Protein AF-A0A414FJX6-F1 (afdb_monomer)

pLDDT: mean 83.35, std 10.13, range [48.34, 96.19]

Structure (mmCIF, N/CA/C/O backbone):
data_AF-A0A414FJX6-F1
#
_entry.id   AF-A0A414FJX6-F1
#
loop_
_atom_site.group_PDB
_atom_site.id
_atom_site.type_symbol
_atom_site.label_atom_id
_atom_site.label_alt_id
_atom_site.label_comp_id
_atom_site.label_asym_id
_atom_site.label_entity_id
_atom_site.label_seq_id
_atom_site.pdbx_PDB_ins_code
_atom_site.Cartn_x
_atom_site.Cartn_y
_atom_site.Cartn_z
_atom_site.occupancy
_atom_site.B_iso_or_equiv
_atom_site.auth_seq_id
_atom_site.auth_comp_id
_atom_site.auth_asym_id
_atom_site.auth_atom_id
_atom_site.pdbx_PDB_model_num
ATOM 1 N N . MET A 1 1 ? -4.157 4.040 4.933 1.00 64.38 1 MET A N 1
ATOM 2 C CA . MET A 1 1 ? -3.101 5.087 4.951 1.00 64.38 1 MET A CA 1
ATOM 3 C C . MET A 1 1 ? -3.767 6.444 4.809 1.00 64.38 1 MET A C 1
ATOM 5 O O . MET A 1 1 ? -4.547 6.627 3.876 1.00 64.38 1 MET A O 1
ATOM 9 N N . LEU A 1 2 ? -3.473 7.357 5.738 1.00 71.75 2 LEU A N 1
ATOM 10 C CA . LEU A 1 2 ? -4.088 8.684 5.798 1.00 71.75 2 LEU A CA 1
ATOM 11 C C . LEU A 1 2 ? -3.474 9.634 4.767 1.00 71.75 2 LEU A C 1
ATOM 13 O O . LEU A 1 2 ? -2.253 9.663 4.615 1.00 71.75 2 LEU A O 1
ATOM 17 N N . ASN A 1 3 ? -4.302 10.427 4.094 1.00 79.31 3 ASN A N 1
ATOM 18 C CA . ASN A 1 3 ? -3.827 11.537 3.262 1.00 79.31 3 ASN A CA 1
ATOM 19 C C . ASN A 1 3 ? -3.568 12.808 4.102 1.00 79.31 3 ASN A C 1
ATOM 21 O O . ASN A 1 3 ? -3.950 12.877 5.268 1.00 79.31 3 ASN A O 1
ATOM 25 N N . ASN A 1 4 ? -2.946 13.832 3.506 1.00 80.12 4 ASN A N 1
ATOM 26 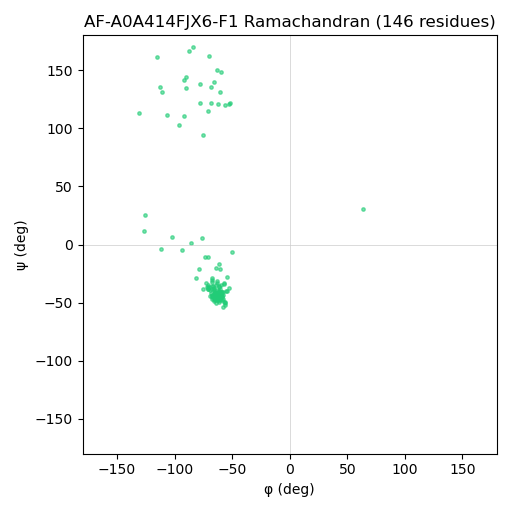C CA . ASN A 1 4 ? -2.566 15.066 4.214 1.00 80.12 4 ASN A CA 1
ATOM 27 C C . ASN A 1 4 ? -3.754 15.782 4.889 1.00 80.12 4 ASN A C 1
ATOM 29 O O . ASN A 1 4 ? -3.589 16.360 5.957 1.00 80.12 4 ASN A O 1
ATOM 33 N N . ARG A 1 5 ? -4.952 15.723 4.289 1.00 76.19 5 ARG A N 1
ATOM 34 C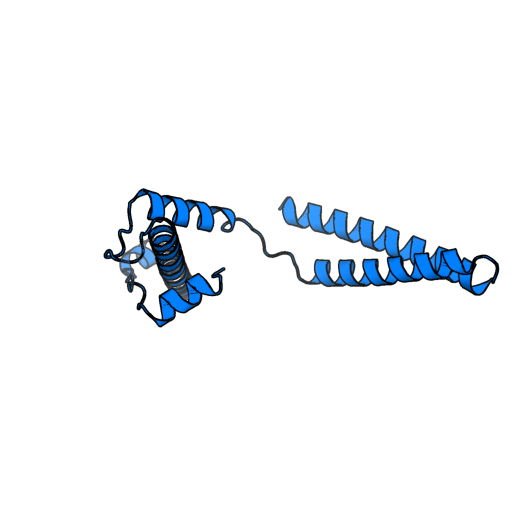 CA . ARG A 1 5 ? -6.175 16.328 4.844 1.00 76.19 5 ARG A CA 1
ATOM 35 C C . ARG A 1 5 ? -6.728 15.510 6.013 1.00 76.19 5 ARG A C 1
ATOM 37 O O . ARG A 1 5 ? -7.191 16.057 7.000 1.00 76.19 5 ARG A O 1
ATOM 44 N N . GLU A 1 6 ? -6.656 14.188 5.921 1.00 78.12 6 GLU A N 1
ATOM 45 C CA . GLU A 1 6 ? -7.041 13.279 7.004 1.00 78.12 6 GLU A CA 1
ATOM 46 C C . GLU A 1 6 ? -6.084 13.386 8.205 1.00 78.12 6 GLU A C 1
ATOM 48 O O . GLU A 1 6 ? -6.518 13.243 9.344 1.00 78.12 6 GLU A O 1
ATOM 53 N N . GLN A 1 7 ? -4.798 13.668 7.970 1.00 78.19 7 GLN A N 1
ATOM 54 C CA . GLN A 1 7 ? -3.818 13.915 9.033 1.00 78.19 7 GLN A CA 1
ATOM 55 C C . GLN A 1 7 ? -4.106 15.218 9.788 1.00 78.19 7 GLN A C 1
ATOM 57 O O . GLN A 1 7 ? -4.162 15.187 11.016 1.00 78.19 7 GLN A O 1
ATOM 62 N N . SER A 1 8 ? -4.370 16.324 9.081 1.00 76.88 8 SER A N 1
ATOM 63 C CA . SER A 1 8 ? -4.700 17.604 9.729 1.00 76.88 8 SER A CA 1
ATOM 64 C C . SER A 1 8 ? -5.973 17.510 10.575 1.00 76.88 8 SER A C 1
ATOM 66 O O . SER A 1 8 ? -6.027 18.046 11.676 1.00 76.88 8 SER A O 1
ATOM 68 N N . ILE A 1 9 ? -6.971 16.742 10.121 1.00 77.31 9 ILE A N 1
ATOM 69 C CA . ILE A 1 9 ? -8.204 16.491 10.881 1.00 77.31 9 ILE A CA 1
ATOM 70 C C . ILE A 1 9 ? -7.918 15.846 12.245 1.00 77.31 9 ILE A C 1
ATOM 72 O O . ILE A 1 9 ? -8.563 16.216 13.223 1.00 77.31 9 ILE A O 1
ATOM 76 N N . ILE A 1 10 ? -6.981 14.894 12.321 1.00 77.50 10 ILE A N 1
ATOM 77 C CA . ILE A 1 10 ? -6.625 14.208 13.576 1.00 77.50 10 ILE A CA 1
ATOM 78 C C . ILE A 1 10 ? -5.829 15.129 14.511 1.00 77.50 10 ILE A C 1
ATOM 80 O O . ILE A 1 10 ? -5.945 15.008 15.729 1.00 77.50 10 ILE A O 1
ATOM 84 N N . GLU A 1 11 ? -5.015 16.030 13.960 1.00 75.44 11 GLU A N 1
ATOM 85 C CA . GLU A 1 11 ? -4.264 17.015 14.748 1.00 75.44 11 GLU A CA 1
ATOM 86 C C . GLU A 1 11 ? -5.184 18.090 15.342 1.00 75.44 11 GLU A C 1
ATOM 88 O O . GLU A 1 11 ? -5.007 18.489 16.492 1.00 75.44 11 GLU A O 1
ATOM 93 N N . GLU A 1 12 ? -6.191 18.522 14.582 1.00 75.19 12 GLU A N 1
ATOM 94 C CA . GLU A 1 1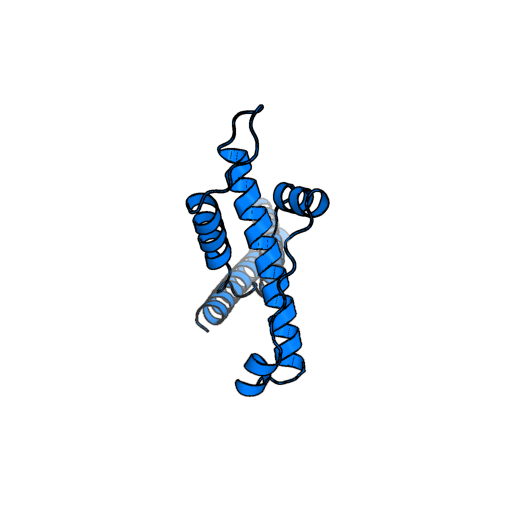2 ? -7.164 19.535 15.002 1.00 75.19 12 GLU A CA 1
ATOM 95 C C . GLU A 1 12 ? -8.284 18.963 15.884 1.00 75.19 12 GLU A C 1
ATOM 97 O O . GLU A 1 12 ? -8.828 19.674 16.728 1.00 75.19 12 GLU A O 1
ATOM 102 N N . ASN A 1 13 ? -8.634 17.682 15.710 1.00 75.12 13 ASN A N 1
ATOM 103 C CA . ASN A 1 13 ? -9.708 17.013 16.442 1.00 75.12 13 ASN A CA 1
ATOM 104 C C . ASN A 1 13 ? -9.213 15.667 16.995 1.00 75.12 13 ASN A C 1
ATOM 106 O O . ASN A 1 13 ? -8.978 14.740 16.211 1.00 75.12 13 ASN A O 1
ATOM 110 N N . PRO A 1 14 ? -9.096 15.500 18.327 1.00 72.50 14 PRO A N 1
ATOM 111 C CA . PRO A 1 14 ? -8.661 14.233 18.894 1.00 72.50 14 PRO A CA 1
ATOM 112 C C . PRO A 1 14 ? -9.670 13.136 18.538 1.00 72.50 14 PRO A C 1
ATOM 114 O O . PRO A 1 14 ? -10.853 13.222 18.868 1.00 72.50 14 PRO A O 1
ATOM 117 N N . ALA A 1 15 ? -9.190 12.100 17.851 1.00 73.06 15 ALA A N 1
ATOM 118 C CA . ALA A 1 15 ? -9.999 10.938 17.511 1.00 73.06 15 ALA A CA 1
ATOM 119 C C . ALA A 1 15 ? -10.539 10.251 18.784 1.00 73.06 15 ALA A C 1
ATOM 121 O O . ALA A 1 15 ? -9.856 10.256 19.814 1.00 73.06 15 ALA A O 1
ATOM 122 N N . PRO A 1 16 ? -11.728 9.626 18.722 1.00 75.62 16 PRO A N 1
ATOM 123 C CA . PRO A 1 16 ? -12.309 8.940 19.868 1.00 75.62 16 PRO A CA 1
ATOM 124 C C . PRO A 1 16 ? -11.405 7.797 20.343 1.00 75.62 16 PRO A C 1
ATOM 126 O O . PRO A 1 16 ? -10.957 6.962 19.547 1.00 75.62 16 PRO A O 1
ATOM 129 N N . ASP A 1 17 ? -11.160 7.758 21.652 1.00 75.44 17 ASP A N 1
ATOM 130 C CA . ASP A 1 17 ? -10.451 6.654 22.289 1.00 75.44 17 ASP A CA 1
ATOM 131 C C . ASP A 1 17 ? -11.404 5.466 22.457 1.00 75.44 17 ASP A C 1
ATOM 133 O O . ASP A 1 17 ? -12.471 5.584 23.064 1.00 75.44 17 ASP A O 1
ATOM 137 N N . ILE A 1 18 ? -11.035 4.323 21.879 1.00 77.44 18 ILE A N 1
ATOM 138 C CA . ILE A 1 18 ? -11.809 3.084 21.975 1.00 77.44 18 ILE A CA 1
ATOM 139 C C . ILE A 1 18 ? -11.061 2.153 22.918 1.00 77.44 18 ILE A C 1
ATOM 141 O O . ILE A 1 18 ? -9.997 1.634 22.577 1.00 77.44 18 ILE A O 1
ATOM 145 N N . SER A 1 19 ? -11.642 1.907 24.090 1.00 75.06 19 SER A N 1
ATOM 146 C CA . SER A 1 19 ? -11.146 0.905 25.027 1.00 75.06 19 SER A CA 1
ATOM 147 C C . SER A 1 19 ? -11.798 -0.452 24.755 1.00 75.06 19 SER A C 1
ATOM 149 O O . SER A 1 19 ? -13.009 -0.566 24.558 1.00 75.06 19 SER A O 1
ATOM 151 N N . VAL A 1 20 ? -10.985 -1.508 24.734 1.00 75.06 20 VAL A N 1
ATOM 152 C CA . VAL A 1 20 ? -11.451 -2.896 24.618 1.00 75.06 20 VAL A CA 1
ATOM 153 C C . VAL A 1 20 ? -11.182 -3.596 25.936 1.00 75.06 20 VAL A C 1
ATOM 155 O O . VAL A 1 20 ? -10.074 -3.527 26.459 1.00 75.06 20 VAL A O 1
ATOM 158 N N . SER A 1 21 ? -12.182 -4.295 26.475 1.00 78.75 21 SER A N 1
ATOM 159 C CA . SER A 1 21 ? -11.953 -5.138 27.648 1.00 78.75 21 SER A CA 1
ATOM 160 C C . SER A 1 21 ? -11.072 -6.331 27.279 1.00 78.75 21 SER A C 1
ATOM 162 O O . SER A 1 21 ? -11.435 -7.163 26.440 1.00 78.75 21 SER A O 1
ATOM 164 N N . ASN A 1 22 ? -9.937 -6.446 27.966 1.00 81.44 22 ASN A N 1
ATOM 165 C CA . ASN A 1 22 ? -9.001 -7.555 27.804 1.00 81.44 22 ASN A CA 1
ATOM 166 C C . ASN A 1 22 ? -9.592 -8.905 28.219 1.00 81.44 22 ASN A C 1
ATOM 168 O O . ASN A 1 22 ? -9.123 -9.938 27.749 1.00 81.44 22 ASN A O 1
ATOM 172 N N . GLU A 1 23 ? -10.654 -8.921 29.026 1.00 82.81 23 GLU A N 1
ATOM 173 C CA . GLU A 1 23 ? -11.310 -10.148 29.488 1.00 82.81 23 GLU A CA 1
ATOM 174 C C . GLU A 1 23 ? -11.844 -10.990 28.322 1.00 82.81 23 GLU A C 1
ATOM 176 O O . GLU A 1 23 ? -11.619 -12.200 28.274 1.00 82.81 23 GLU A O 1
ATOM 181 N N . ASN A 1 24 ? -12.461 -10.347 27.325 1.00 85.69 24 ASN A N 1
ATOM 182 C CA . ASN A 1 24 ? -12.994 -11.032 26.145 1.00 85.69 24 ASN A CA 1
ATOM 183 C C . ASN A 1 24 ? -11.876 -11.573 25.240 1.00 85.69 24 ASN A C 1
ATOM 185 O O . ASN A 1 24 ? -11.994 -12.666 24.687 1.00 85.69 24 ASN A O 1
ATOM 189 N N . LEU A 1 25 ? -10.769 -10.835 25.115 1.00 86.69 25 LEU A N 1
ATOM 190 C CA . LEU A 1 25 ? -9.614 -11.239 24.307 1.00 86.69 25 LEU A CA 1
ATOM 191 C C . LEU A 1 25 ? -8.851 -12.403 24.958 1.00 86.69 25 LEU A C 1
ATOM 193 O O . LEU A 1 25 ? -8.415 -13.332 24.275 1.00 86.69 25 LEU A O 1
ATOM 197 N N . ILE A 1 26 ? -8.738 -12.386 26.288 1.00 84.81 26 ILE A N 1
ATOM 198 C CA . ILE A 1 26 ? -8.154 -13.476 27.075 1.00 84.81 26 ILE A CA 1
ATOM 199 C C . ILE A 1 26 ? -9.050 -14.720 27.004 1.00 84.81 26 ILE A C 1
ATOM 201 O O . ILE A 1 26 ? -8.542 -15.817 26.771 1.00 84.81 26 ILE A O 1
ATOM 205 N N . ALA A 1 27 ? -10.376 -14.566 27.121 1.00 90.00 27 ALA A N 1
ATOM 206 C CA . ALA A 1 27 ? -11.330 -15.665 26.941 1.00 90.00 27 ALA A CA 1
ATOM 207 C C . ALA A 1 27 ? -11.243 -16.286 25.533 1.00 90.00 27 ALA A C 1
ATOM 209 O O . ALA A 1 27 ? -11.332 -17.506 25.382 1.00 90.00 27 ALA A O 1
ATOM 210 N N . ALA A 1 28 ? -10.969 -15.467 24.512 1.00 89.06 28 ALA A N 1
ATOM 211 C CA . ALA A 1 28 ? -10.696 -15.898 23.140 1.00 89.06 28 ALA A CA 1
ATOM 212 C C . ALA A 1 28 ? -9.286 -16.496 22.927 1.00 89.06 28 ALA A C 1
ATOM 214 O O . ALA A 1 28 ? -8.922 -16.832 21.800 1.00 89.06 28 ALA A O 1
ATOM 215 N N . LYS A 1 29 ? -8.499 -16.677 23.998 1.00 91.94 29 LYS A N 1
ATOM 216 C CA . LYS A 1 29 ? -7.144 -17.258 23.999 1.00 91.94 29 LYS A CA 1
ATOM 217 C C . LYS A 1 29 ? -6.097 -16.449 23.226 1.00 91.94 29 LYS A C 1
ATOM 219 O O . LYS A 1 29 ? -5.138 -17.023 22.703 1.00 91.94 29 LYS A O 1
ATOM 224 N N . PHE A 1 30 ? -6.227 -15.125 23.163 1.00 88.56 30 PHE A N 1
ATOM 225 C CA . PHE A 1 30 ? -5.144 -14.292 22.639 1.00 88.56 30 PHE A CA 1
ATOM 226 C C . PHE A 1 30 ? -3.920 -14.346 23.557 1.00 88.56 30 PHE A C 1
ATOM 228 O O . PHE A 1 30 ? -4.021 -14.326 24.782 1.00 88.56 30 PHE A O 1
ATOM 235 N N . THR A 1 31 ? -2.731 -14.394 22.954 1.00 91.94 31 THR A N 1
ATOM 236 C CA . THR A 1 31 ? -1.480 -14.192 23.694 1.00 91.94 31 THR A CA 1
ATOM 237 C C . THR A 1 31 ? -1.364 -12.729 24.124 1.00 91.94 31 THR A C 1
ATOM 239 O O . THR A 1 31 ? -1.993 -11.857 23.529 1.00 91.94 31 THR A O 1
ATOM 242 N N . SER A 1 32 ? -0.503 -12.419 25.094 1.00 83.62 32 SER A N 1
ATOM 243 C CA . SER A 1 32 ? -0.228 -11.027 25.493 1.00 83.62 32 SER A CA 1
ATOM 244 C C . SER A 1 32 ? 0.220 -10.152 24.312 1.00 83.62 32 SER A C 1
ATOM 246 O O . SER A 1 32 ? -0.224 -9.015 24.162 1.00 83.62 32 SER A O 1
ATOM 248 N N . ALA A 1 33 ? 1.048 -10.703 23.419 1.00 83.69 33 ALA A N 1
ATOM 249 C CA . ALA A 1 33 ? 1.434 -10.041 22.176 1.00 83.69 33 ALA A CA 1
ATOM 250 C C . ALA A 1 33 ? 0.249 -9.877 21.205 1.00 83.69 33 ALA A C 1
ATOM 252 O O . ALA A 1 33 ? 0.172 -8.868 20.508 1.00 83.69 33 ALA A O 1
ATOM 253 N N . GLY A 1 34 ? -0.667 -10.848 21.159 1.00 83.69 34 GLY A N 1
ATOM 254 C CA . GLY A 1 34 ? -1.894 -10.794 20.363 1.00 83.69 34 GLY A CA 1
ATOM 255 C C . GLY A 1 34 ? -2.858 -9.705 20.832 1.00 83.69 34 GLY A C 1
ATOM 256 O O . GLY A 1 34 ? -3.324 -8.932 20.003 1.00 83.69 34 GLY A O 1
ATOM 257 N N . VAL A 1 35 ? -3.073 -9.585 22.147 1.00 87.00 35 VAL A N 1
ATOM 258 C CA . VAL A 1 35 ? -3.878 -8.513 22.761 1.00 87.00 35 VAL A CA 1
ATOM 259 C C . VAL A 1 35 ? -3.332 -7.143 22.362 1.00 87.00 35 VAL A C 1
ATOM 261 O O . VAL A 1 35 ? -4.052 -6.351 21.765 1.00 87.00 35 VAL A O 1
ATOM 264 N N . LYS A 1 36 ? -2.027 -6.911 22.559 1.00 85.25 36 LYS A N 1
ATOM 265 C CA . LYS A 1 36 ? -1.389 -5.635 22.201 1.00 85.25 36 LYS A CA 1
ATOM 266 C C . LYS A 1 36 ? -1.504 -5.312 20.707 1.00 85.25 36 LYS A C 1
ATOM 268 O O . LYS A 1 36 ? -1.715 -4.165 20.331 1.00 85.25 36 LYS A O 1
ATOM 273 N N . ARG A 1 37 ? -1.338 -6.313 19.832 1.00 82.44 37 ARG A N 1
ATOM 274 C CA . ARG A 1 37 ? -1.508 -6.128 18.379 1.00 82.44 37 ARG A CA 1
ATOM 275 C C . ARG A 1 37 ? -2.948 -5.760 18.039 1.00 82.44 37 ARG A C 1
ATOM 277 O O . ARG A 1 37 ? -3.148 -4.830 17.272 1.00 82.44 37 ARG A O 1
ATOM 284 N N . TYR A 1 38 ? -3.919 -6.449 18.632 1.00 87.69 38 TYR A N 1
ATOM 285 C CA . TYR A 1 38 ? -5.336 -6.178 18.424 1.00 87.69 38 TYR A CA 1
ATOM 286 C C . TYR A 1 38 ? -5.722 -4.763 18.873 1.00 87.69 38 TYR A C 1
ATOM 288 O O . TYR A 1 38 ? -6.310 -4.024 18.089 1.00 87.69 38 TYR A O 1
ATOM 296 N N . GLU A 1 39 ? -5.335 -4.359 20.087 1.00 86.88 39 GLU A N 1
ATOM 297 C CA . GLU A 1 39 ? -5.568 -3.006 20.613 1.00 86.88 39 GLU A CA 1
ATOM 298 C C . GLU A 1 39 ? -4.967 -1.939 19.689 1.00 86.88 39 GLU A C 1
ATOM 300 O O . GLU A 1 39 ? -5.664 -1.017 19.265 1.00 86.88 39 GLU A O 1
ATOM 305 N N . ASN A 1 40 ? -3.698 -2.104 19.301 1.00 83.69 40 ASN A N 1
ATOM 306 C CA . ASN A 1 40 ? -3.021 -1.176 18.396 1.00 83.69 40 ASN A CA 1
ATOM 307 C C . ASN A 1 40 ? -3.731 -1.074 17.037 1.00 83.69 40 ASN A C 1
ATOM 309 O O . ASN A 1 40 ? -3.907 0.025 16.511 1.00 83.69 40 ASN A O 1
ATOM 313 N N . THR A 1 41 ? -4.132 -2.209 16.455 1.00 86.06 41 THR A N 1
ATOM 314 C CA . THR A 1 41 ? -4.840 -2.237 15.171 1.00 86.06 41 THR A CA 1
ATOM 315 C C . THR A 1 41 ? -6.209 -1.579 15.281 1.00 86.06 41 THR A C 1
ATOM 317 O O . THR A 1 41 ? -6.563 -0.783 14.415 1.00 86.06 41 THR A O 1
ATOM 320 N N . LEU A 1 42 ? -6.964 -1.842 16.349 1.00 88.12 42 LEU A N 1
ATOM 321 C CA . LEU A 1 42 ? -8.273 -1.228 16.546 1.00 88.12 42 LEU A CA 1
ATOM 322 C C . LEU A 1 42 ? -8.165 0.287 16.738 1.00 88.12 42 LEU A C 1
ATOM 324 O O . LEU A 1 42 ? -8.941 1.030 16.145 1.00 88.12 42 LEU A O 1
ATOM 328 N N . GLN A 1 43 ? -7.181 0.757 17.508 1.00 85.69 43 GLN A N 1
ATOM 329 C CA . GLN A 1 43 ? -6.918 2.188 17.651 1.00 85.69 43 GLN A CA 1
ATOM 330 C C . GLN A 1 43 ? -6.549 2.831 16.310 1.00 85.69 43 GLN A C 1
ATOM 332 O O . GLN A 1 43 ? -7.038 3.916 15.994 1.00 85.69 43 GLN A O 1
ATOM 337 N N . ALA A 1 44 ? -5.720 2.167 15.499 1.00 83.88 44 ALA A N 1
ATOM 338 C CA . ALA A 1 44 ? -5.378 2.646 14.163 1.00 83.88 44 ALA A CA 1
ATOM 339 C C . ALA A 1 44 ? -6.615 2.721 13.251 1.00 83.88 44 ALA A C 1
ATOM 341 O O . ALA A 1 44 ? -6.828 3.738 12.592 1.00 83.88 44 ALA A O 1
ATOM 342 N N . TYR A 1 45 ? -7.466 1.691 13.264 1.00 86.56 45 TYR A N 1
ATOM 343 C CA . TYR A 1 45 ? -8.710 1.667 12.494 1.00 86.56 45 TYR A CA 1
ATOM 344 C C . TYR A 1 45 ? -9.709 2.723 12.964 1.00 86.56 45 TYR A C 1
ATOM 346 O O . TYR A 1 45 ? -10.294 3.398 12.126 1.00 86.56 45 TYR A O 1
ATOM 354 N N . SER A 1 46 ? -9.866 2.924 14.274 1.00 88.06 46 SER A N 1
ATOM 355 C CA . SER A 1 46 ? -10.716 3.982 14.836 1.00 88.06 46 SER A CA 1
ATOM 356 C C . SER A 1 46 ? -10.310 5.360 14.314 1.00 88.06 46 SER A C 1
ATOM 358 O O . SER A 1 46 ? -11.134 6.105 13.783 1.00 88.06 46 SER A O 1
ATOM 360 N N . LYS A 1 47 ? -9.009 5.671 14.398 1.00 87.88 47 LYS A N 1
ATOM 361 C CA . LYS A 1 47 ? -8.447 6.940 13.920 1.00 87.88 47 LYS A CA 1
ATOM 362 C C . LYS A 1 47 ? -8.669 7.129 12.423 1.00 87.88 47 LYS A C 1
ATOM 364 O O . LYS A 1 47 ? -9.061 8.213 11.996 1.00 87.88 47 LYS A O 1
ATOM 369 N N . GLU A 1 48 ? -8.441 6.083 11.632 1.00 87.50 48 GLU A N 1
ATOM 370 C CA . GLU A 1 48 ? -8.614 6.151 10.181 1.00 87.50 48 GLU A CA 1
ATOM 371 C C . GLU A 1 48 ? -10.083 6.283 9.765 1.00 87.50 48 GLU A C 1
ATOM 373 O O . GLU A 1 48 ? -10.391 7.087 8.883 1.00 87.50 48 GLU A O 1
ATOM 378 N N . LEU A 1 49 ? -10.993 5.578 10.443 1.00 89.94 49 LEU A N 1
ATOM 379 C CA . LEU A 1 49 ? -12.432 5.691 10.217 1.00 89.94 49 LEU A CA 1
ATOM 380 C C . LEU A 1 49 ? -12.926 7.100 10.542 1.00 89.94 49 LEU A C 1
ATOM 382 O O . LEU A 1 49 ? -13.631 7.700 9.732 1.00 89.94 49 LEU A O 1
ATOM 386 N N . PHE A 1 50 ? -12.521 7.635 11.696 1.00 88.69 50 PHE A N 1
ATOM 387 C CA . PHE A 1 50 ? -12.877 8.981 12.132 1.00 88.69 50 PHE A CA 1
ATOM 388 C C . PHE A 1 50 ? -12.431 10.034 11.113 1.00 88.69 50 PHE A C 1
ATOM 390 O O . PHE A 1 50 ? -13.258 10.796 10.615 1.00 88.69 50 PHE A O 1
ATOM 397 N N . ALA A 1 51 ? -11.151 10.032 10.736 1.00 87.44 51 ALA A N 1
ATOM 398 C CA . ALA A 1 51 ? -10.606 11.024 9.813 1.00 87.44 51 ALA A CA 1
ATOM 399 C C . ALA A 1 51 ? -11.284 10.984 8.435 1.00 87.44 51 ALA A C 1
ATOM 401 O O . ALA A 1 51 ? -11.598 12.026 7.860 1.00 87.44 51 ALA A O 1
ATOM 402 N N . LYS A 1 52 ? -11.559 9.782 7.913 1.00 88.06 52 LYS A N 1
ATOM 403 C CA . LYS A 1 52 ? -12.242 9.607 6.625 1.00 88.06 52 LYS A CA 1
ATOM 404 C C . LYS A 1 52 ? -13.706 10.027 6.679 1.00 88.06 52 LYS A C 1
ATOM 406 O O . LYS A 1 52 ? -14.161 10.721 5.775 1.00 88.06 52 LYS A O 1
ATOM 411 N N . ALA A 1 53 ? -14.432 9.643 7.727 1.00 87.94 53 ALA A N 1
ATOM 412 C CA . ALA A 1 53 ? -15.834 10.019 7.896 1.00 87.94 53 ALA A CA 1
ATOM 413 C C . ALA A 1 53 ? -15.994 11.540 8.018 1.00 87.94 53 ALA A C 1
ATOM 415 O O . ALA A 1 53 ? -16.877 12.123 7.392 1.00 87.94 53 ALA A O 1
ATOM 416 N N . VAL A 1 54 ? -15.089 12.183 8.758 1.00 87.69 54 VAL A N 1
ATOM 417 C CA . VAL A 1 54 ? -15.011 13.640 8.860 1.00 87.69 54 VAL A CA 1
ATOM 418 C C . VAL A 1 54 ? -14.717 14.280 7.504 1.00 87.69 54 VAL A C 1
ATOM 420 O O . VAL A 1 54 ? -15.430 15.191 7.098 1.00 87.69 54 VAL A O 1
ATOM 423 N N . CYS A 1 55 ? -13.722 13.773 6.773 1.00 86.00 55 CYS A N 1
ATOM 424 C CA . CYS A 1 55 ? -13.359 14.290 5.454 1.00 86.00 55 CYS A CA 1
ATOM 425 C C . CYS A 1 55 ? -14.529 14.200 4.458 1.00 86.00 55 CYS A C 1
ATOM 427 O O . CYS A 1 55 ? -14.769 15.140 3.706 1.00 86.00 55 CYS A O 1
ATOM 429 N N . TYR A 1 56 ? -15.294 13.103 4.474 1.00 85.38 56 TYR A N 1
ATOM 430 C CA . TYR A 1 56 ? -16.507 12.985 3.659 1.00 85.38 56 TYR A CA 1
ATOM 431 C C . TYR A 1 56 ? -17.603 13.964 4.089 1.00 85.38 56 TYR A C 1
ATOM 433 O O . TYR A 1 56 ? -18.235 14.557 3.220 1.00 85.38 56 TYR A O 1
ATOM 441 N N . GLY A 1 57 ? -17.766 14.193 5.396 1.00 83.12 57 GLY A N 1
ATOM 442 C CA . GLY A 1 57 ? -18.640 15.246 5.917 1.00 83.12 57 GLY A CA 1
ATOM 443 C C . GLY A 1 57 ? -18.251 16.638 5.416 1.00 83.12 57 GLY A C 1
ATOM 444 O O . GLY A 1 57 ? -19.115 17.369 4.948 1.00 83.12 57 GLY A O 1
ATOM 445 N N . ASP A 1 58 ? -16.957 16.966 5.418 1.00 82.44 58 ASP A N 1
ATOM 446 C CA . ASP A 1 58 ? -16.452 18.262 4.940 1.00 82.44 58 ASP A CA 1
ATOM 447 C C . ASP A 1 58 ? -16.624 18.462 3.426 1.00 82.44 58 ASP A C 1
ATOM 449 O O . ASP A 1 58 ? -16.692 19.593 2.953 1.00 82.44 58 ASP A O 1
ATOM 453 N N . ILE A 1 59 ? -16.622 17.384 2.634 1.00 80.00 59 ILE A N 1
ATOM 454 C CA . ILE A 1 59 ? -16.789 17.464 1.173 1.00 80.00 59 ILE A CA 1
ATOM 455 C C . ILE A 1 59 ? -18.229 17.831 0.803 1.00 80.00 59 ILE A C 1
ATOM 457 O O . ILE A 1 59 ? -18.439 18.554 -0.169 1.00 80.00 59 ILE A O 1
ATOM 461 N N . GLU A 1 60 ? -19.212 17.328 1.551 1.00 70.12 60 GLU A N 1
ATOM 462 C CA . GLU A 1 60 ? -20.636 17.582 1.294 1.00 70.12 60 GLU A CA 1
ATOM 463 C C . GLU A 1 60 ? -21.135 18.889 1.952 1.00 70.12 60 GLU A C 1
ATOM 465 O O . GLU A 1 60 ? -22.305 19.246 1.816 1.00 70.12 60 GLU A O 1
ATOM 470 N N . GLN A 1 61 ? -20.254 19.632 2.630 1.00 68.31 61 GLN A N 1
ATOM 471 C CA . GLN A 1 61 ? -20.610 20.800 3.429 1.00 68.31 61 GLN A CA 1
ATOM 472 C C . GLN A 1 61 ? -20.585 22.118 2.636 1.00 68.31 61 GLN A C 1
ATOM 474 O O . GLN A 1 61 ? -19.718 22.360 1.798 1.00 68.31 61 GLN A O 1
ATOM 479 N N . SER A 1 62 ? -21.516 23.019 2.966 1.00 56.31 62 SER A N 1
ATOM 480 C CA . SER A 1 62 ? -21.467 24.440 2.593 1.00 56.31 62 SER A CA 1
ATOM 481 C C . SER A 1 62 ? -20.767 25.238 3.700 1.00 56.31 62 SER A C 1
ATOM 483 O O . SER A 1 62 ? -21.030 24.985 4.871 1.00 56.31 62 SER A O 1
ATOM 485 N N . GLU A 1 63 ? -19.949 26.237 3.342 1.00 58.22 63 GLU A N 1
ATOM 486 C CA . GLU A 1 63 ? -18.964 26.956 4.191 1.00 58.22 63 GLU A CA 1
ATOM 487 C C . GLU A 1 63 ? -19.430 27.515 5.564 1.00 58.22 63 GLU A C 1
ATOM 489 O O . GLU A 1 63 ? -18.592 27.985 6.324 1.00 58.22 63 GLU A O 1
ATOM 494 N N . ASN A 1 64 ? -20.720 27.476 5.920 1.00 57.22 64 ASN A N 1
ATOM 495 C CA . ASN A 1 64 ? -21.287 28.190 7.078 1.00 57.22 64 ASN A CA 1
ATOM 496 C C . ASN A 1 64 ? -22.097 27.334 8.073 1.00 57.22 64 ASN A C 1
ATOM 498 O O . ASN A 1 64 ? -22.788 27.897 8.920 1.00 57.22 64 ASN A O 1
ATOM 502 N N . TYR A 1 65 ? -22.059 26.004 7.985 1.00 65.25 65 TYR A N 1
ATOM 503 C CA . TYR A 1 65 ? -22.812 25.128 8.897 1.00 65.25 65 TYR A CA 1
ATOM 504 C C . TYR A 1 65 ? -21.894 24.272 9.763 1.00 65.25 65 TYR A C 1
ATOM 506 O O . TYR A 1 65 ? -20.734 24.088 9.416 1.00 65.25 65 TYR A O 1
ATOM 514 N N . ASP A 1 66 ? -22.410 23.729 10.866 1.00 72.88 66 ASP A N 1
ATOM 515 C CA . ASP A 1 66 ? -21.725 22.678 11.623 1.00 72.88 66 ASP A CA 1
ATOM 516 C C . ASP A 1 66 ? -21.564 21.413 10.762 1.00 72.88 66 ASP A C 1
ATOM 518 O O . ASP A 1 66 ? -22.371 21.134 9.871 1.00 72.88 66 ASP A O 1
ATOM 522 N N . ARG A 1 67 ? -20.500 20.644 11.014 1.00 75.44 67 ARG A N 1
ATOM 523 C CA . ARG A 1 67 ? -20.174 19.439 10.240 1.00 75.44 67 ARG A CA 1
ATOM 524 C C . ARG A 1 67 ? -21.160 18.313 10.542 1.00 75.44 67 ARG A C 1
ATOM 526 O O . ARG A 1 67 ? -21.137 17.745 11.633 1.00 75.44 67 ARG A O 1
ATOM 533 N N . GLU A 1 68 ? -21.945 17.913 9.546 1.00 81.75 68 GLU A N 1
ATOM 534 C CA . GLU A 1 68 ? -22.815 16.741 9.644 1.00 81.75 68 GLU A CA 1
ATOM 535 C C . GLU A 1 68 ? -22.104 15.473 9.136 1.00 81.75 68 GLU A C 1
ATOM 537 O O . GLU A 1 68 ? -21.849 15.286 7.943 1.00 81.75 68 GLU A O 1
ATOM 542 N N . VAL A 1 69 ? -21.785 14.555 10.052 1.00 83.69 69 VAL A N 1
ATOM 543 C CA . VAL A 1 69 ? -21.277 13.219 9.708 1.00 83.69 69 VAL A CA 1
ATOM 544 C C . VAL A 1 69 ? -22.443 12.231 9.711 1.00 83.69 69 VAL A C 1
ATOM 546 O O . VAL A 1 69 ? -22.903 11.804 10.767 1.00 83.6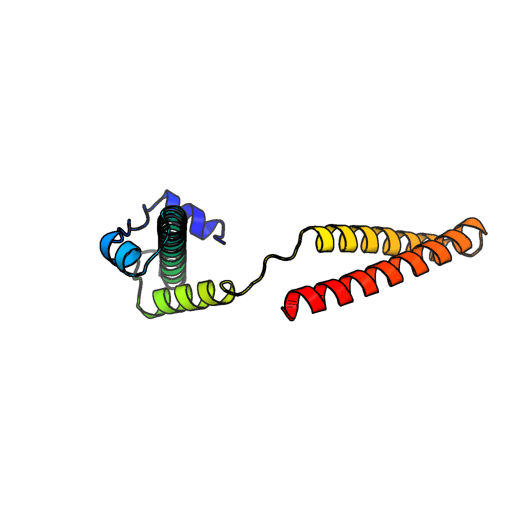9 69 VAL A O 1
ATOM 549 N N . THR A 1 70 ? -22.924 11.867 8.520 1.00 88.12 70 THR A N 1
ATOM 550 C CA . THR A 1 70 ? -24.049 10.937 8.337 1.00 88.12 70 THR A CA 1
ATOM 551 C C . THR A 1 70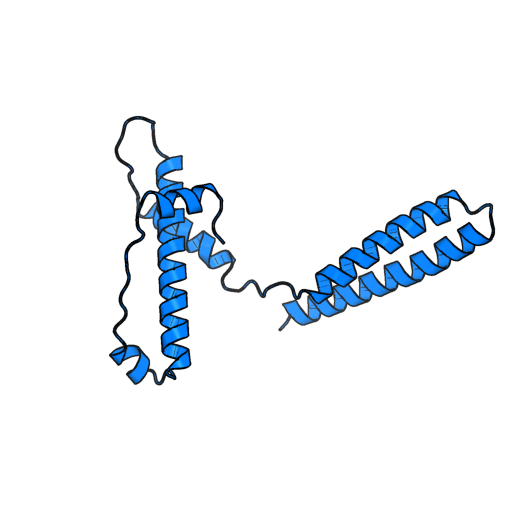 ? -23.593 9.474 8.291 1.00 88.12 70 THR A C 1
ATOM 553 O O . THR A 1 70 ? -22.416 9.172 8.070 1.00 88.12 70 THR A O 1
ATOM 556 N N . GLU A 1 71 ? -24.541 8.536 8.409 1.00 88.81 71 GLU A N 1
ATOM 557 C CA . GLU A 1 71 ? -24.289 7.097 8.218 1.00 88.81 71 GLU A CA 1
ATOM 558 C C . GLU A 1 71 ? -23.611 6.806 6.869 1.00 88.81 71 GLU A C 1
ATOM 560 O O . GLU A 1 71 ? -22.701 5.981 6.786 1.00 88.81 71 GLU A O 1
ATOM 565 N N . LYS A 1 72 ? -23.994 7.534 5.812 1.00 88.00 72 LYS A N 1
ATOM 566 C CA . LYS A 1 72 ? -23.392 7.417 4.480 1.00 88.00 72 LYS A CA 1
ATOM 567 C C . LYS A 1 72 ? -21.892 7.730 4.513 1.00 88.00 72 LYS A C 1
ATOM 569 O O . LYS A 1 72 ? -21.117 6.982 3.919 1.00 88.00 72 LYS A O 1
ATOM 574 N N . HIS A 1 73 ? -21.473 8.787 5.213 1.00 89.44 73 HIS A N 1
ATOM 575 C CA . HIS A 1 73 ? -20.060 9.170 5.336 1.00 89.44 73 HIS A CA 1
ATOM 576 C C . HIS A 1 73 ? -19.250 8.101 6.073 1.00 89.44 73 HIS A C 1
ATOM 578 O O . HIS A 1 73 ? -18.168 7.718 5.625 1.00 89.44 73 HIS A O 1
ATOM 584 N N . VAL A 1 74 ? -19.804 7.564 7.163 1.00 89.94 74 VAL A N 1
ATOM 585 C CA . VAL A 1 74 ? -19.174 6.483 7.935 1.00 89.94 74 VAL A CA 1
ATOM 586 C C . VAL A 1 74 ? -19.078 5.200 7.105 1.00 89.94 74 VAL A C 1
ATOM 588 O O . VAL A 1 74 ? -18.028 4.557 7.084 1.00 89.94 74 VAL A O 1
ATOM 591 N N . ARG A 1 75 ? -20.133 4.844 6.360 1.00 88.56 75 ARG A N 1
ATOM 592 C CA . ARG A 1 75 ? -20.140 3.663 5.487 1.00 88.56 75 ARG A CA 1
ATOM 593 C C . ARG A 1 75 ? -19.107 3.774 4.368 1.00 88.56 75 ARG A C 1
ATOM 595 O O . ARG A 1 75 ? -18.345 2.836 4.163 1.00 88.56 75 ARG A O 1
ATOM 602 N N . LEU A 1 76 ? -19.030 4.921 3.691 1.00 87.44 76 LEU A N 1
ATOM 603 C CA . LEU A 1 76 ? -18.027 5.169 2.648 1.00 87.44 76 LEU A CA 1
ATOM 604 C C . LEU A 1 76 ? -16.598 5.101 3.201 1.00 87.44 76 LEU A C 1
ATOM 606 O O . LEU A 1 76 ? -15.713 4.531 2.562 1.00 87.44 76 LEU A O 1
ATOM 610 N N . ALA A 1 77 ? -16.370 5.633 4.404 1.00 87.94 77 ALA A N 1
ATOM 611 C CA . ALA A 1 77 ? -15.089 5.518 5.094 1.00 87.94 77 ALA A CA 1
ATOM 612 C C . ALA A 1 77 ? -14.715 4.053 5.361 1.00 87.94 77 ALA A C 1
ATOM 614 O O . ALA A 1 77 ? -13.606 3.635 5.017 1.00 87.94 77 ALA A O 1
ATOM 615 N N . ALA A 1 78 ? -15.650 3.260 5.887 1.00 88.31 78 ALA A N 1
ATOM 616 C CA . ALA A 1 78 ? -15.443 1.839 6.148 1.00 88.31 78 ALA A CA 1
ATOM 617 C C . ALA A 1 78 ? -15.188 1.03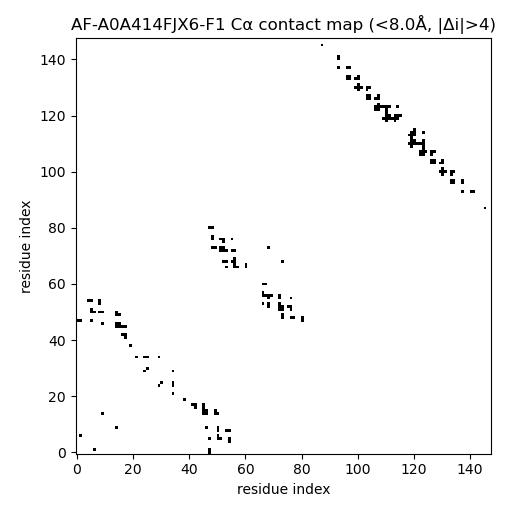5 4.860 1.00 88.31 78 ALA A C 1
ATOM 619 O O . ALA A 1 78 ? -14.237 0.255 4.803 1.00 88.31 78 ALA A O 1
ATOM 620 N N . GLU A 1 79 ? -15.973 1.260 3.800 1.00 86.50 79 GLU A N 1
ATOM 621 C CA . GLU A 1 79 ? -15.764 0.636 2.486 1.00 86.50 79 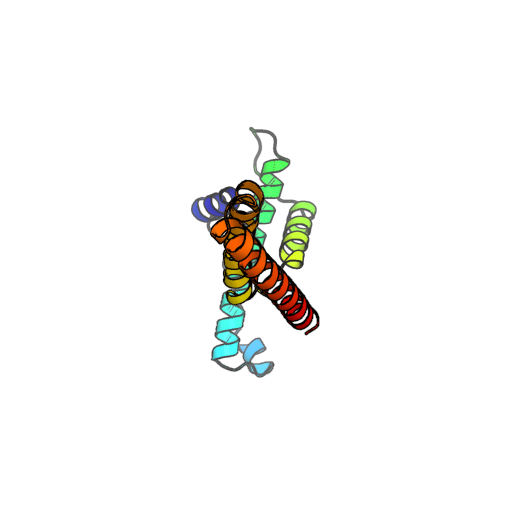GLU A CA 1
ATOM 622 C C . GLU A 1 79 ? -14.371 0.958 1.939 1.00 86.50 79 GLU A C 1
ATOM 624 O O . GLU A 1 79 ? -13.664 0.075 1.446 1.00 86.50 79 GLU A O 1
ATOM 629 N N . LYS A 1 80 ? -13.937 2.218 2.067 1.00 84.88 80 LYS A N 1
ATOM 630 C CA . LYS A 1 80 ? -12.625 2.641 1.583 1.00 84.88 80 LYS A CA 1
ATOM 631 C C . LYS A 1 80 ? -11.484 2.013 2.373 1.00 84.88 80 LYS A C 1
ATOM 633 O O . LYS A 1 80 ? -10.483 1.642 1.768 1.00 84.88 80 LYS A O 1
ATOM 638 N N . MET A 1 81 ? -11.628 1.876 3.689 1.00 85.31 81 MET A N 1
ATOM 639 C CA . MET A 1 81 ? -10.665 1.158 4.528 1.00 85.31 81 MET A CA 1
ATOM 640 C C . MET A 1 81 ? -10.610 -0.331 4.169 1.00 85.31 81 MET A C 1
ATOM 642 O O . MET A 1 81 ? -9.521 -0.893 4.053 1.00 85.31 81 MET A O 1
ATOM 646 N N . GLY A 1 82 ? -11.768 -0.945 3.905 1.00 78.56 82 GLY A N 1
ATOM 647 C CA . GLY A 1 82 ? -11.902 -2.351 3.520 1.00 78.56 82 GLY A CA 1
ATOM 648 C C . GLY A 1 82 ? -11.110 -2.739 2.269 1.00 78.56 82 GLY A C 1
ATOM 649 O O . GLY A 1 82 ? -10.555 -3.832 2.209 1.00 78.56 82 GLY A O 1
ATOM 650 N N . GLN A 1 83 ? -10.964 -1.822 1.306 1.00 71.56 83 GLN A N 1
ATOM 651 C CA . GLN A 1 83 ? -10.211 -2.050 0.059 1.00 71.56 83 GLN A CA 1
ATOM 652 C C . GLN A 1 83 ? -8.721 -2.372 0.265 1.00 71.56 83 GLN A C 1
ATOM 654 O O . GLN A 1 83 ? -8.065 -2.853 -0.663 1.00 71.56 83 GLN A O 1
ATOM 659 N N . PHE A 1 84 ? -8.179 -2.087 1.449 1.00 64.75 84 PHE A N 1
ATOM 660 C CA . PHE A 1 84 ? -6.764 -2.271 1.766 1.00 64.75 84 PHE A CA 1
ATOM 661 C C . PHE A 1 84 ? -6.508 -3.380 2.793 1.00 64.75 84 PHE A C 1
ATOM 663 O O . PHE A 1 84 ? -5.346 -3.683 3.044 1.00 64.75 84 PHE A O 1
ATOM 670 N N . ILE A 1 85 ? -7.550 -4.004 3.359 1.00 64.75 85 ILE A N 1
ATOM 671 C CA . ILE A 1 85 ? -7.400 -5.026 4.413 1.00 64.75 85 ILE A CA 1
ATOM 672 C C . ILE A 1 85 ? -6.662 -6.271 3.892 1.00 64.75 85 ILE A C 1
ATOM 674 O O . ILE A 1 85 ? -5.824 -6.817 4.604 1.00 64.75 85 ILE A O 1
ATOM 678 N N . ASP A 1 86 ? -6.881 -6.640 2.628 1.00 57.53 86 ASP A N 1
ATOM 679 C CA . ASP A 1 86 ? -6.223 -7.787 1.982 1.00 57.53 86 ASP A CA 1
ATOM 680 C C . ASP A 1 86 ? -5.067 -7.391 1.047 1.00 57.53 86 ASP A C 1
ATOM 682 O O . ASP A 1 86 ? -4.503 -8.238 0.345 1.00 57.53 86 ASP A O 1
ATOM 686 N N . GLN A 1 87 ? -4.679 -6.109 1.002 1.00 56.44 87 GLN A N 1
ATOM 687 C CA . GLN A 1 87 ? -3.528 -5.705 0.196 1.00 56.44 87 GLN A CA 1
ATOM 688 C C . GLN A 1 87 ? -2.244 -6.121 0.901 1.00 56.44 87 GLN A C 1
ATOM 690 O O . GLN A 1 87 ? -1.693 -5.407 1.735 1.00 56.44 87 GLN A O 1
ATOM 695 N N . LYS A 1 88 ? -1.753 -7.299 0.524 1.00 59.34 88 LYS A N 1
ATOM 696 C CA . LYS A 1 88 ? -0.407 -7.741 0.854 1.00 59.34 88 LYS A CA 1
ATOM 697 C C . LYS A 1 88 ? 0.600 -6.672 0.423 1.00 59.34 88 LYS A C 1
ATOM 699 O O . LYS A 1 88 ? 0.658 -6.320 -0.758 1.00 59.34 88 LYS A O 1
ATOM 704 N N . GLU A 1 89 ? 1.371 -6.149 1.376 1.00 63.25 89 GLU A N 1
ATOM 705 C CA . GLU A 1 89 ? 2.407 -5.151 1.100 1.00 63.25 89 GLU A CA 1
ATOM 706 C C . GLU A 1 89 ? 3.322 -5.650 -0.017 1.00 63.25 89 GLU A C 1
ATOM 708 O O . GLU A 1 89 ? 3.942 -6.705 0.097 1.00 63.25 89 GLU A O 1
ATOM 713 N N . THR A 1 90 ? 3.425 -4.902 -1.118 1.00 65.56 90 THR A N 1
ATOM 714 C CA . THR A 1 90 ? 4.307 -5.300 -2.217 1.00 65.56 90 THR A CA 1
ATOM 715 C C . THR A 1 90 ? 5.728 -5.469 -1.687 1.00 65.56 90 THR A C 1
ATOM 717 O O . THR A 1 90 ? 6.299 -4.499 -1.182 1.00 65.56 90 THR A O 1
ATOM 720 N N . PRO A 1 91 ? 6.328 -6.662 -1.793 1.00 76.31 91 PRO A N 1
ATOM 721 C CA . PRO A 1 91 ? 7.584 -6.920 -1.123 1.00 76.31 91 PRO A CA 1
ATOM 722 C C . PRO A 1 91 ? 8.705 -6.091 -1.754 1.00 76.31 91 PRO A C 1
ATOM 724 O O . PRO A 1 91 ? 8.841 -6.029 -2.978 1.00 76.31 91 PRO A O 1
ATOM 727 N N . THR A 1 92 ? 9.535 -5.479 -0.908 1.00 80.44 92 THR A N 1
ATOM 728 C CA . THR A 1 92 ? 10.537 -4.465 -1.285 1.00 80.44 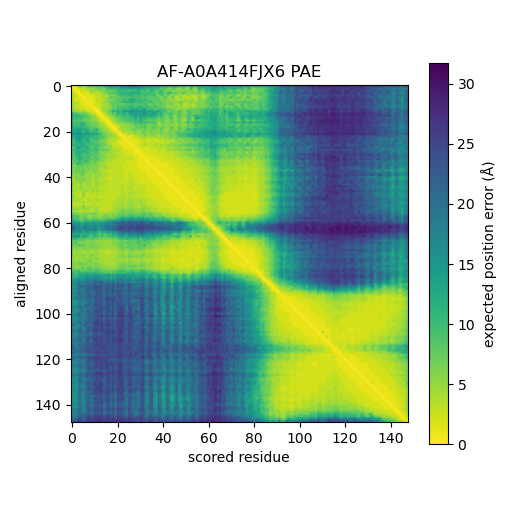92 THR A CA 1
ATOM 729 C C . THR A 1 92 ? 11.506 -4.929 -2.377 1.00 80.44 92 THR A C 1
ATOM 731 O O . THR A 1 92 ? 11.959 -4.128 -3.191 1.00 80.44 92 THR A O 1
ATOM 734 N N . TYR A 1 93 ? 11.774 -6.237 -2.477 1.00 80.81 93 TYR A N 1
ATOM 735 C CA . TYR A 1 93 ? 12.615 -6.792 -3.541 1.00 80.81 93 TYR A CA 1
ATOM 736 C C . TYR A 1 93 ? 12.031 -6.591 -4.951 1.00 80.81 93 TYR A C 1
ATOM 738 O O . TYR A 1 93 ? 12.796 -6.407 -5.896 1.00 80.81 93 TYR A O 1
ATOM 746 N N . LEU A 1 94 ? 10.700 -6.572 -5.115 1.00 86.38 94 LEU A N 1
ATOM 747 C CA . LEU A 1 94 ? 10.064 -6.322 -6.417 1.00 86.38 94 LEU A CA 1
ATOM 748 C C . LEU A 1 94 ? 10.302 -4.885 -6.895 1.00 86.38 94 LEU A C 1
ATOM 750 O O . LEU A 1 94 ? 10.415 -4.660 -8.100 1.00 86.38 94 LEU A O 1
ATOM 754 N N . ILE A 1 95 ? 10.427 -3.934 -5.963 1.00 86.75 95 ILE A N 1
ATOM 755 C CA . ILE A 1 95 ? 10.746 -2.532 -6.262 1.00 86.75 95 ILE A CA 1
ATOM 756 C C . ILE A 1 95 ? 12.175 -2.431 -6.809 1.00 86.75 95 ILE A C 1
ATOM 758 O O . ILE A 1 95 ? 12.390 -1.791 -7.837 1.00 86.75 95 ILE A O 1
ATOM 762 N N . TYR A 1 96 ? 13.142 -3.115 -6.187 1.00 87.81 96 TYR A N 1
ATOM 763 C CA . TYR A 1 96 ? 14.526 -3.134 -6.675 1.00 87.81 96 TYR A CA 1
ATOM 764 C C . TYR A 1 96 ? 14.655 -3.784 -8.057 1.00 87.81 96 TYR A C 1
ATOM 766 O O . TYR A 1 96 ? 15.358 -3.248 -8.914 1.00 87.81 96 TYR A O 1
ATOM 774 N N . ILE A 1 97 ? 13.946 -4.893 -8.306 1.00 89.81 97 ILE A N 1
ATOM 775 C CA . ILE A 1 97 ? 13.933 -5.531 -9.633 1.00 89.81 97 ILE A CA 1
ATOM 776 C C . ILE A 1 97 ? 13.382 -4.558 -10.680 1.00 89.81 97 ILE A C 1
ATOM 778 O O . ILE A 1 97 ? 13.988 -4.383 -11.734 1.00 89.81 97 ILE A O 1
ATOM 782 N N . GLN A 1 98 ? 12.284 -3.862 -10.373 1.00 89.50 98 GLN A N 1
ATOM 783 C CA . GLN A 1 98 ? 11.706 -2.891 -11.296 1.00 89.50 98 GLN A CA 1
ATOM 784 C C . GLN A 1 98 ? 12.617 -1.679 -11.549 1.00 89.50 98 GLN A C 1
ATOM 786 O O . GLN A 1 98 ? 12.698 -1.199 -12.677 1.00 89.50 98 GLN A O 1
ATOM 791 N N . ALA A 1 99 ? 13.330 -1.187 -10.534 1.00 91.94 99 ALA A N 1
ATOM 792 C CA . ALA A 1 99 ? 14.315 -0.124 -10.724 1.00 91.94 99 ALA A CA 1
ATOM 793 C C . ALA A 1 99 ? 15.436 -0.560 -11.685 1.00 91.94 99 ALA A C 1
ATOM 795 O O . ALA A 1 99 ? 15.836 0.201 -12.566 1.00 91.94 99 ALA A O 1
ATOM 796 N N . PHE A 1 100 ? 15.903 -1.805 -11.566 1.00 92.44 100 PHE A N 1
ATOM 797 C CA . PHE A 1 100 ? 16.946 -2.340 -12.436 1.00 92.44 100 PHE A CA 1
ATOM 798 C C . PHE A 1 100 ? 16.445 -2.583 -13.874 1.00 92.44 100 PHE A C 1
ATOM 800 O O . PHE A 1 100 ? 17.164 -2.294 -14.830 1.00 92.44 100 PHE A O 1
ATOM 807 N N . GLU A 1 101 ? 15.182 -2.987 -14.053 1.00 91.12 101 GLU A N 1
ATOM 808 C CA . GLU A 1 101 ? 14.530 -3.045 -15.374 1.00 91.12 101 GLU A CA 1
ATOM 809 C C . GLU A 1 101 ? 14.526 -1.689 -16.086 1.00 91.12 101 GLU A C 1
ATOM 811 O O . GLU A 1 101 ? 14.774 -1.625 -17.293 1.00 91.12 101 GLU A O 1
ATOM 816 N N . TYR A 1 102 ? 14.275 -0.595 -15.361 1.00 93.81 102 TYR A N 1
ATOM 817 C CA . TYR A 1 102 ? 14.324 0.745 -15.946 1.00 93.81 102 TYR A CA 1
ATOM 818 C C . TYR A 1 102 ? 15.729 1.110 -16.421 1.00 93.81 102 TYR A C 1
ATOM 820 O O . TYR A 1 102 ? 15.882 1.625 -17.528 1.00 93.81 102 TYR A O 1
ATOM 828 N N . ILE A 1 103 ? 16.757 0.786 -15.634 1.00 94.38 103 ILE A N 1
ATOM 829 C CA . ILE A 1 103 ? 18.155 0.995 -16.032 1.00 94.38 103 ILE A CA 1
ATOM 830 C C . ILE A 1 103 ? 18.469 0.198 -17.304 1.00 94.38 103 ILE A C 1
ATOM 832 O O . ILE A 1 103 ? 19.021 0.754 -18.255 1.00 94.38 103 ILE A O 1
ATOM 836 N N . CYS A 1 104 ? 18.068 -1.078 -17.366 1.00 93.19 104 CYS A N 1
ATOM 837 C CA . CYS A 1 104 ? 18.230 -1.897 -18.568 1.00 93.19 104 CYS A CA 1
ATOM 838 C C . CYS A 1 104 ? 17.475 -1.310 -19.768 1.00 93.19 104 CYS A C 1
ATOM 840 O O . CYS A 1 104 ? 18.019 -1.269 -20.865 1.00 93.19 104 CYS A O 1
ATOM 842 N N . SER A 1 105 ? 16.262 -0.795 -19.569 1.00 93.06 105 SER A N 1
ATOM 843 C CA . SER A 1 105 ? 15.455 -0.195 -20.641 1.00 93.06 105 SER A CA 1
ATOM 844 C C . SER A 1 105 ? 16.114 1.060 -21.223 1.00 93.06 105 SER A C 1
ATOM 846 O O . SER A 1 105 ? 16.166 1.227 -22.442 1.00 93.06 105 SER A O 1
ATOM 848 N N . ILE A 1 106 ? 16.688 1.912 -20.367 1.00 94.62 106 ILE A N 1
ATOM 849 C CA . ILE A 1 106 ? 17.484 3.070 -20.800 1.00 94.62 106 ILE A CA 1
ATOM 850 C C . ILE A 1 106 ? 18.716 2.595 -21.577 1.00 94.62 106 ILE A C 1
ATOM 852 O O . ILE A 1 106 ? 18.987 3.097 -22.667 1.00 94.62 106 ILE A O 1
ATOM 856 N N . ALA A 1 107 ? 19.437 1.597 -21.059 1.00 93.00 107 ALA A N 1
ATOM 857 C CA . ALA A 1 107 ? 20.616 1.040 -21.717 1.00 93.00 107 ALA A CA 1
ATOM 858 C C . ALA A 1 107 ? 20.292 0.414 -23.087 1.00 93.00 107 ALA A C 1
ATOM 860 O O . ALA A 1 107 ? 21.074 0.580 -24.022 1.00 93.00 107 ALA A O 1
ATOM 861 N N . VAL A 1 108 ? 19.124 -0.220 -23.246 1.00 95.50 108 VAL A N 1
ATOM 862 C CA . VAL A 1 108 ? 18.619 -0.689 -24.548 1.00 95.50 108 VAL A CA 1
ATOM 863 C C . VAL A 1 108 ? 18.413 0.484 -25.502 1.00 95.50 108 VAL A C 1
ATOM 865 O O . VAL A 1 108 ? 18.877 0.417 -26.636 1.00 95.50 108 VAL A O 1
ATOM 868 N N . GLY A 1 109 ? 17.782 1.576 -25.057 1.00 92.88 109 GLY A N 1
ATOM 869 C CA . GLY A 1 109 ? 17.608 2.780 -25.879 1.00 92.88 109 GLY A CA 1
ATOM 870 C C . GLY A 1 109 ? 18.942 3.399 -26.317 1.00 92.88 109 GLY A C 1
ATOM 871 O O . GLY A 1 109 ? 19.119 3.750 -27.488 1.00 92.88 109 GLY A O 1
ATOM 872 N N . VAL A 1 110 ? 19.917 3.464 -25.404 1.00 94.44 110 VAL A N 1
ATOM 873 C CA . VAL A 1 110 ? 21.279 3.946 -25.692 1.00 94.44 110 VAL A CA 1
ATOM 874 C C . VAL A 1 110 ? 21.992 3.026 -26.685 1.00 94.44 110 VAL A C 1
ATOM 876 O O . VAL A 1 110 ? 22.570 3.513 -27.659 1.00 94.44 110 VAL A O 1
ATOM 879 N N . GLY A 1 111 ? 21.929 1.708 -26.478 1.00 93.19 111 GLY A N 1
ATOM 880 C CA . GLY A 1 111 ? 22.520 0.712 -27.371 1.00 93.19 111 GLY A CA 1
ATOM 881 C C . GLY A 1 111 ? 21.895 0.737 -28.768 1.00 93.19 111 GLY A C 1
ATOM 882 O O . GLY A 1 111 ? 22.616 0.773 -29.763 1.00 93.19 111 GLY A O 1
ATOM 883 N N . ALA A 1 112 ? 20.564 0.834 -28.854 1.00 93.50 112 ALA A N 1
ATOM 884 C CA . ALA A 1 112 ? 19.819 0.923 -30.113 1.00 93.50 112 ALA A CA 1
ATOM 885 C C . ALA A 1 112 ? 20.214 2.155 -30.936 1.00 93.50 112 ALA A C 1
ATOM 887 O O . ALA A 1 112 ? 20.369 2.072 -32.154 1.00 93.50 112 ALA A O 1
ATOM 888 N N . SER A 1 113 ? 20.461 3.276 -30.257 1.00 93.50 113 SER A N 1
ATOM 889 C CA . SER A 1 113 ? 20.903 4.528 -30.880 1.00 93.50 113 SER A CA 1
ATOM 890 C C . SER A 1 113 ? 22.366 4.495 -31.348 1.00 93.50 113 SER A C 1
ATOM 892 O O . SER A 1 113 ? 22.807 5.402 -32.047 1.00 93.50 113 SER A O 1
ATOM 894 N N . ASN A 1 114 ? 23.138 3.468 -30.969 1.00 94.56 114 ASN A N 1
ATOM 895 C CA . ASN A 1 114 ? 24.571 3.342 -31.254 1.00 94.56 114 ASN A CA 1
ATOM 896 C C . ASN A 1 114 ? 24.932 2.014 -31.946 1.00 94.56 114 ASN A C 1
ATOM 898 O O . ASN A 1 114 ? 26.074 1.571 -31.866 1.00 94.56 114 ASN A O 1
ATOM 902 N N . THR A 1 115 ? 23.992 1.394 -32.662 1.00 90.69 115 THR A N 1
ATOM 903 C CA . THR A 1 115 ? 24.173 0.092 -33.342 1.00 90.69 115 THR A CA 1
ATOM 904 C C . THR A 1 115 ? 25.275 0.068 -34.402 1.00 90.69 115 THR A C 1
ATOM 906 O O . THR A 1 115 ? 25.796 -1.000 -34.702 1.00 90.69 115 THR A O 1
ATOM 909 N N . ALA A 1 116 ? 25.678 1.227 -34.930 1.00 90.56 116 ALA A N 1
ATOM 910 C CA . ALA A 1 116 ? 26.817 1.352 -35.842 1.00 90.56 116 ALA A CA 1
ATOM 911 C C . ALA A 1 116 ? 28.185 1.153 -35.158 1.00 90.56 116 ALA A C 1
ATOM 913 O O . ALA A 1 116 ? 29.204 1.074 -35.839 1.00 90.56 116 ALA A O 1
ATOM 914 N N . LYS A 1 117 ? 28.230 1.119 -33.821 1.00 93.00 117 LYS A N 1
ATOM 915 C CA . LYS A 1 117 ? 29.441 0.884 -33.031 1.00 93.00 117 LYS A CA 1
ATOM 916 C C . LYS A 1 117 ? 29.313 -0.458 -32.317 1.00 93.00 117 LYS A C 1
ATOM 918 O O . LYS A 1 117 ? 28.293 -0.712 -31.677 1.00 93.00 117 LYS A O 1
ATOM 923 N N . ASP A 1 118 ? 30.373 -1.262 -32.328 1.00 91.94 118 ASP A N 1
ATOM 924 C CA . ASP A 1 118 ? 30.365 -2.603 -31.721 1.00 91.94 118 ASP A CA 1
ATOM 925 C C . ASP A 1 118 ? 29.935 -2.583 -30.246 1.00 91.94 118 ASP A C 1
ATOM 927 O O . ASP A 1 118 ? 29.138 -3.413 -29.811 1.00 91.94 118 ASP A O 1
ATOM 931 N N . TRP A 1 119 ? 30.382 -1.586 -29.471 1.00 92.94 119 TRP A N 1
ATOM 932 C CA . TRP A 1 119 ? 29.979 -1.445 -28.065 1.00 92.94 119 TRP A CA 1
ATOM 933 C C . TRP A 1 119 ? 28.475 -1.187 -27.895 1.00 92.94 119 TRP A C 1
ATOM 935 O O . TRP A 1 119 ? 27.893 -1.638 -26.911 1.00 92.94 119 TRP A O 1
ATOM 945 N N . GLY A 1 120 ? 27.836 -0.485 -28.838 1.00 91.06 120 GLY A N 1
ATOM 946 C CA . GLY A 1 120 ? 26.400 -0.209 -28.810 1.00 91.06 120 GLY A CA 1
ATOM 947 C C . GLY A 1 120 ? 25.583 -1.466 -29.095 1.00 91.06 120 GLY A C 1
ATOM 948 O O . GLY A 1 120 ? 24.567 -1.700 -28.441 1.00 91.06 120 GLY A O 1
ATOM 949 N N . MET A 1 121 ? 26.078 -2.324 -29.993 1.00 93.75 121 MET A N 1
ATOM 950 C CA . MET A 1 121 ? 25.475 -3.625 -30.280 1.00 93.75 121 MET A CA 1
ATOM 951 C C . MET A 1 121 ? 25.585 -4.586 -29.086 1.00 93.75 121 MET A C 1
ATOM 953 O O . MET A 1 121 ? 24.587 -5.194 -28.696 1.00 93.75 121 MET A O 1
ATOM 957 N N . TRP A 1 122 ? 26.757 -4.660 -28.443 1.00 93.94 122 TRP A N 1
ATOM 958 C CA . TRP A 1 122 ? 26.942 -5.448 -27.218 1.00 93.94 122 TRP A CA 1
ATOM 959 C C . TRP A 1 122 ? 26.085 -4.937 -26.057 1.00 93.94 122 TRP A C 1
ATOM 961 O O . TRP A 1 122 ? 25.456 -5.737 -25.362 1.00 93.94 122 TRP A O 1
ATOM 971 N N . LEU A 1 123 ? 26.009 -3.615 -25.872 1.00 93.19 123 LEU A N 1
ATOM 972 C CA . LEU A 1 123 ? 25.171 -2.999 -24.845 1.00 93.19 123 LEU A CA 1
ATOM 973 C C . LEU A 1 123 ? 23.689 -3.319 -25.067 1.00 93.19 123 LEU A C 1
ATOM 975 O O . LEU A 1 123 ? 23.013 -3.714 -24.120 1.00 93.19 123 LEU A O 1
ATOM 979 N N . LEU A 1 124 ? 23.196 -3.197 -26.305 1.00 93.31 124 LEU A N 1
ATOM 980 C CA . LEU A 1 124 ? 21.816 -3.536 -26.658 1.00 93.31 124 LEU A CA 1
ATOM 981 C C . LEU A 1 124 ? 21.503 -4.996 -26.339 1.00 93.31 124 LEU A C 1
ATOM 983 O O . LEU A 1 124 ? 20.477 -5.280 -25.722 1.00 93.31 124 LEU A O 1
ATOM 987 N N . PHE A 1 125 ? 22.384 -5.915 -26.739 1.00 94.81 125 PHE A N 1
ATOM 988 C CA . PHE A 1 125 ? 22.167 -7.341 -26.528 1.00 94.81 125 PHE A CA 1
ATOM 989 C C . PHE A 1 125 ? 22.135 -7.688 -25.035 1.00 94.81 125 PHE A C 1
ATOM 991 O O . PHE A 1 125 ? 21.177 -8.295 -24.556 1.00 94.81 125 PHE A O 1
ATOM 998 N N . ILE A 1 126 ? 23.139 -7.244 -24.274 1.00 94.44 126 ILE A N 1
ATOM 999 C CA . ILE A 1 126 ? 23.253 -7.540 -22.841 1.00 94.44 126 ILE A CA 1
ATOM 1000 C C . ILE A 1 126 ? 22.105 -6.896 -22.055 1.00 94.44 126 ILE A C 1
ATOM 1002 O O . ILE A 1 126 ? 21.456 -7.569 -21.253 1.00 94.44 126 ILE A O 1
ATOM 1006 N N . ALA A 1 127 ? 21.816 -5.616 -22.300 1.00 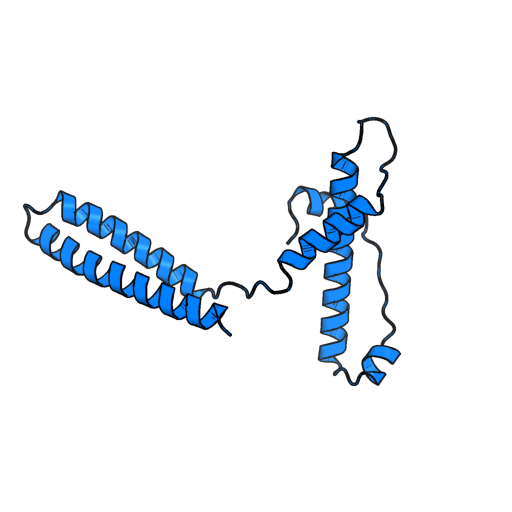94.12 127 ALA A N 1
ATOM 1007 C CA . ALA A 1 127 ? 20.748 -4.906 -21.602 1.00 94.12 127 ALA A CA 1
ATOM 1008 C C . ALA A 1 127 ? 19.359 -5.450 -21.963 1.00 94.12 127 ALA A C 1
ATOM 1010 O O . ALA A 1 127 ? 18.497 -5.542 -21.089 1.00 94.12 127 ALA A O 1
ATOM 1011 N N . GLY A 1 128 ? 19.148 -5.862 -23.217 1.00 93.12 128 GLY A N 1
ATOM 1012 C CA . GLY A 1 128 ? 17.898 -6.473 -23.665 1.00 93.12 128 GLY A CA 1
ATOM 1013 C C . GLY A 1 128 ? 17.641 -7.821 -22.995 1.00 93.12 128 GLY A C 1
ATOM 1014 O O . GLY A 1 128 ? 16.563 -8.037 -22.440 1.00 93.12 128 GLY A O 1
ATOM 1015 N N . VAL A 1 129 ? 18.645 -8.706 -22.978 1.00 96.19 129 VAL A N 1
ATOM 1016 C CA . VAL A 1 129 ? 18.536 -10.025 -22.334 1.00 96.19 129 VAL A CA 1
ATOM 1017 C C . VAL A 1 129 ? 18.332 -9.886 -20.824 1.00 96.19 129 VAL A C 1
ATOM 1019 O O . VAL A 1 129 ? 17.447 -10.539 -20.266 1.00 96.19 129 VAL A O 1
ATOM 1022 N N . LEU A 1 130 ? 19.100 -9.018 -20.157 1.00 94.69 130 LEU A N 1
ATOM 1023 C CA . LEU A 1 130 ? 18.963 -8.787 -18.716 1.00 94.69 130 LEU A CA 1
ATOM 1024 C C . LEU A 1 130 ? 17.611 -8.155 -18.372 1.00 94.69 130 LEU A C 1
ATOM 1026 O O . LEU A 1 130 ? 16.923 -8.658 -17.487 1.00 94.69 130 LEU A O 1
ATOM 1030 N N . GLY A 1 131 ? 17.197 -7.115 -19.100 1.00 92.69 131 GLY A N 1
ATOM 1031 C CA . GLY A 1 131 ? 15.919 -6.431 -18.897 1.00 92.69 131 GLY A CA 1
ATOM 1032 C C . GLY A 1 131 ? 14.722 -7.371 -19.036 1.00 92.69 131 GLY A C 1
ATOM 1033 O O . GLY A 1 131 ? 13.862 -7.408 -18.157 1.00 92.69 131 GLY A O 1
ATOM 1034 N N . LEU A 1 132 ? 14.700 -8.197 -20.089 1.00 93.50 132 LEU A N 1
ATOM 1035 C CA . LEU A 1 132 ? 13.658 -9.212 -20.275 1.00 93.50 132 LEU A CA 1
ATOM 1036 C C . LEU A 1 132 ? 13.680 -10.267 -19.166 1.00 93.50 132 LEU A C 1
ATOM 1038 O O . LEU A 1 132 ? 12.628 -10.623 -18.637 1.00 93.50 132 LEU A O 1
ATOM 1042 N N . SER A 1 133 ? 14.863 -10.747 -18.777 1.00 93.56 133 SER A N 1
ATOM 1043 C CA . SER A 1 133 ? 14.994 -11.746 -17.710 1.00 93.56 133 SER A CA 1
ATOM 1044 C C . SER A 1 133 ? 14.444 -11.224 -16.380 1.00 93.56 133 SER A C 1
ATOM 1046 O O . SER A 1 133 ? 13.675 -11.916 -15.714 1.00 93.56 133 SER A O 1
ATOM 1048 N N . LEU A 1 134 ? 14.778 -9.984 -16.017 1.00 92.00 134 LEU A N 1
ATOM 1049 C CA . LEU A 1 134 ? 14.268 -9.326 -14.811 1.00 92.00 134 LEU A CA 1
ATOM 1050 C C . LEU A 1 134 ? 12.753 -9.156 -14.864 1.00 92.00 134 LEU A C 1
ATOM 1052 O O . LEU A 1 134 ? 12.082 -9.496 -13.891 1.00 92.00 134 LEU A O 1
ATOM 1056 N N . PHE A 1 135 ? 12.221 -8.738 -16.016 1.00 91.62 135 PHE A N 1
ATOM 1057 C CA . PHE A 1 135 ? 10.784 -8.611 -16.235 1.00 91.62 135 PHE A CA 1
ATOM 1058 C C . PHE A 1 135 ? 10.050 -9.931 -15.986 1.00 91.62 135 PHE A C 1
ATOM 1060 O O . PHE A 1 135 ? 9.086 -9.967 -15.217 1.00 91.62 135 PHE A O 1
ATOM 1067 N N . PHE A 1 136 ? 10.525 -11.037 -16.566 1.00 92.31 136 PHE A N 1
ATOM 1068 C CA . PHE A 1 136 ? 9.923 -12.350 -16.331 1.00 92.31 136 PHE A CA 1
ATOM 1069 C C . PHE A 1 136 ? 10.036 -12.784 -14.867 1.00 92.31 136 PHE A C 1
ATOM 1071 O O . PHE A 1 136 ? 9.044 -13.231 -14.288 1.00 92.31 136 PHE A O 1
ATOM 1078 N N . ILE A 1 137 ? 11.201 -12.603 -14.235 1.00 90.81 137 ILE A N 1
ATOM 1079 C CA . ILE A 1 137 ? 11.397 -12.919 -12.813 1.00 90.81 137 ILE A CA 1
ATOM 1080 C C . ILE A 1 137 ? 10.420 -12.116 -11.945 1.00 90.81 137 ILE A C 1
ATOM 1082 O O . ILE A 1 137 ? 9.771 -12.689 -11.066 1.00 90.81 137 ILE A O 1
ATOM 1086 N N . ARG A 1 138 ? 10.263 -10.813 -12.207 1.00 89.69 138 ARG A N 1
ATOM 1087 C CA . ARG A 1 138 ? 9.342 -9.936 -11.476 1.00 89.69 138 ARG A CA 1
ATOM 1088 C C . ARG A 1 138 ? 7.897 -10.394 -11.625 1.00 89.69 138 ARG A C 1
ATOM 1090 O O . ARG A 1 138 ? 7.194 -10.470 -10.621 1.00 89.69 138 ARG A O 1
ATOM 1097 N N . GLN A 1 139 ? 7.460 -10.731 -12.840 1.00 87.12 139 GLN A N 1
ATOM 1098 C CA . GLN A 1 139 ? 6.093 -11.201 -13.098 1.00 87.12 139 GLN A CA 1
ATOM 1099 C C . GLN A 1 139 ? 5.804 -12.536 -12.405 1.00 87.12 139 GLN A C 1
ATOM 1101 O O . GLN A 1 139 ? 4.778 -12.671 -11.739 1.00 87.12 139 GLN A O 1
ATOM 1106 N N . ILE A 1 140 ? 6.725 -13.503 -12.485 1.00 88.38 140 ILE A N 1
ATOM 1107 C CA . ILE A 1 140 ? 6.572 -14.805 -11.820 1.00 88.38 140 ILE A CA 1
ATOM 1108 C C . ILE A 1 140 ? 6.496 -14.618 -10.302 1.00 88.38 140 ILE A C 1
ATOM 1110 O O . ILE A 1 140 ? 5.588 -15.143 -9.659 1.00 88.38 140 ILE A O 1
ATOM 1114 N N . LYS A 1 141 ? 7.411 -13.833 -9.721 1.00 84.62 141 LYS A N 1
ATOM 1115 C CA . LYS A 1 141 ? 7.446 -13.582 -8.275 1.00 84.62 141 LYS A CA 1
ATOM 1116 C C . LYS A 1 141 ? 6.223 -12.812 -7.784 1.00 84.62 141 LYS A C 1
ATOM 1118 O O . LYS A 1 141 ? 5.679 -13.155 -6.739 1.00 84.62 141 LYS A O 1
ATOM 1123 N N . LYS A 1 142 ? 5.752 -11.828 -8.551 1.00 81.62 142 LYS A N 1
ATOM 1124 C CA . LYS A 1 142 ? 4.517 -11.093 -8.258 1.00 81.62 142 LYS A CA 1
ATOM 1125 C C . LYS A 1 142 ? 3.293 -12.013 -8.292 1.00 81.62 142 LYS A C 1
ATOM 1127 O O . LYS A 1 142 ? 2.485 -11.961 -7.372 1.00 81.62 142 LYS A O 1
ATOM 1132 N N . ASN A 1 143 ? 3.180 -12.890 -9.290 1.00 81.31 143 ASN A N 1
ATOM 1133 C CA . ASN A 1 143 ? 2.082 -13.859 -9.366 1.00 81.31 143 ASN A CA 1
ATOM 1134 C C . ASN A 1 143 ? 2.116 -14.869 -8.212 1.00 81.31 143 ASN A C 1
ATOM 1136 O O . ASN A 1 143 ? 1.075 -15.158 -7.634 1.00 81.31 143 ASN A O 1
ATOM 1140 N N . GLN A 1 144 ? 3.298 -15.368 -7.837 1.00 76.38 144 GLN A N 1
ATOM 1141 C CA . GLN A 1 144 ? 3.448 -16.242 -6.667 1.00 76.38 144 GLN A CA 1
ATOM 1142 C C . GLN A 1 144 ? 3.059 -15.538 -5.364 1.00 76.38 144 GLN A C 1
ATOM 1144 O O . GLN A 1 144 ? 2.437 -16.151 -4.507 1.00 76.38 144 GLN A O 1
ATOM 1149 N N . TYR A 1 145 ? 3.406 -14.259 -5.220 1.00 72.25 145 TYR A N 1
ATOM 1150 C CA . TYR A 1 145 ? 3.064 -13.472 -4.038 1.00 72.25 145 TYR A CA 1
ATOM 1151 C C . TYR A 1 145 ? 1.557 -13.194 -3.929 1.00 72.25 145 TYR A C 1
ATOM 1153 O O . TYR A 1 145 ? 0.984 -13.304 -2.847 1.00 72.25 145 TYR A O 1
ATOM 1161 N N . ASN A 1 146 ? 0.919 -12.876 -5.058 1.00 66.44 146 ASN A N 1
ATOM 1162 C CA . ASN A 1 146 ? -0.507 -12.558 -5.130 1.00 66.44 146 ASN A CA 1
ATOM 1163 C C . ASN A 1 146 ? -1.424 -13.795 -5.109 1.00 66.44 146 ASN A C 1
ATOM 1165 O O . ASN A 1 146 ? -2.612 -13.648 -4.853 1.00 66.44 146 ASN A O 1
ATOM 1169 N N . GLY A 1 147 ? -0.905 -14.981 -5.448 1.00 59.06 147 GLY A N 1
ATOM 1170 C CA . GLY A 1 147 ? -1.652 -16.246 -5.445 1.00 59.06 147 GLY A CA 1
ATOM 1171 C C . GLY A 1 147 ? -1.546 -17.054 -4.145 1.00 59.06 147 GLY A C 1
ATOM 1172 O O . GLY A 1 147 ? -2.170 -18.107 -4.037 1.00 59.06 147 GLY A O 1
ATOM 1173 N N . GLN A 1 148 ? -0.734 -16.594 -3.191 1.00 48.34 148 GLN A N 1
ATOM 1174 C CA . GLN A 1 148 ? -0.771 -17.024 -1.787 1.00 48.34 148 GLN A CA 1
ATOM 1175 C C . GLN A 1 148 ? -1.785 -16.183 -1.021 1.00 48.34 148 GLN A C 1
ATOM 1177 O O . GLN A 1 148 ? -1.925 -16.417 0.198 1.00 48.34 148 GLN A O 1
#

Sequence (148 aa):
MLNNREQSIIEENPAPDISVSNENLIAAKFTSAGVKRYENTLQAYSKELFAKAVCYGDIEQSENYDREVTEKHVRLAAEKMGQFIDQKETPTYLIYIQAFEYICSIAVGVGASNTAKDWGMWLLFIAGVLGLSLFFIRQIKKNQYNGQ

Solvent-accessible surface area (backbone atoms only — not comparable to full-atom values): 8325 Å² total; per-residue (Å²): 135,81,50,77,69,34,47,51,45,45,75,78,40,81,58,79,87,77,87,75,71,61,67,63,45,50,74,70,67,47,49,77,70,48,48,55,50,49,53,53,50,49,50,51,50,46,42,51,41,50,25,40,13,49,52,46,19,60,68,78,54,64,102,87,65,82,85,63,70,48,71,67,27,45,49,53,25,50,56,60,54,56,73,52,74,80,58,73,74,80,58,68,67,57,55,54,50,51,55,50,31,51,54,21,51,52,38,24,54,55,8,64,76,31,56,93,38,73,69,18,43,53,39,23,52,54,22,44,55,50,24,51,51,44,49,52,52,49,53,53,52,49,51,58,62,73,72,107

Mean predicted aligned error: 13.26 Å

Foldseek 3Di:
DDDPQLVVCCVVDPFDQDDDDCVVVVVVVADPVRSVVVNVVVRVLSSQLVSQLQVQQVVPDDPPDDGDRDPVSSVVSVVVVVVCPPPDDDDVVLVVLVVLLVVLVVQLVQLVVPVVDPVSVVSNVVSVVSSVVSVVVSVVVVCVVVVD

Organism: NCBI:txid310297

Nearest PDB structures (foldseek):
  6f3t-assembly4_L  TM=6.236E-01  e=5.071E+00  Homo sapiens

Secondary structure (DSSP, 8-state):
---HHHHHHHHHSPPPP----HHHHHHTT--HHHHHHHHHHHHHHHHHHHHHHHHHHHHS--TTS-----HHHHHHHHHHHHTTTT-PPPPHHHHHHHHHHHHHHHHHHHHHTTTTSHHHHHHHHHHHHHHHHHHHHHHHHHHHHHT-

Radius of gyration: 24.89 Å; Cα contacts (8 Å, |Δi|>4): 116; chains: 1; bounding box: 55×45×65 Å